Protein AF-A0A6G7SWZ3-F1 (afdb_monomer_lite)

Foldseek 3Di:
DDDDQQDKDKDWADDPPDPDIDIDIDGNVVVVVVVVVVVVVVVVCVVVDPPPVPVVQDDLCRLCVVPDDLVVLVVVLVVQCVVCVPPDDDLVSLLSVLNSLLVVCVDPDPDDCVSVVVSQVSLVVSCVVVVHDPPDDSSSVSSRVSSVVVVVVVPDPDPPDD

Structure (mmCIF, N/CA/C/O backbone):
data_AF-A0A6G7SWZ3-F1
#
_entry.id   AF-A0A6G7SWZ3-F1
#
loop_
_atom_site.group_PDB
_atom_site.id
_atom_site.type_symbol
_atom_site.label_atom_id
_atom_site.label_alt_id
_atom_site.label_comp_id
_atom_site.label_asym_id
_atom_site.label_entity_id
_atom_site.label_seq_id
_atom_site.pdbx_PDB_ins_code
_atom_site.Cartn_x
_atom_site.Cartn_y
_atom_site.Cartn_z
_atom_site.occupancy
_atom_site.B_iso_or_equiv
_atom_site.auth_seq_id
_atom_site.auth_comp_id
_atom_site.auth_asym_id
_atom_site.auth_atom_id
_atom_site.pdbx_PDB_model_num
ATOM 1 N N . MET A 1 1 ? -28.759 3.017 50.211 1.00 48.16 1 MET A N 1
ATOM 2 C CA . MET A 1 1 ? -28.284 4.272 49.593 1.00 48.16 1 MET A CA 1
ATOM 3 C C . MET A 1 1 ? -29.174 4.521 48.386 1.00 48.16 1 MET A C 1
ATOM 5 O O . MET A 1 1 ? -29.157 3.707 47.475 1.00 48.16 1 MET A O 1
ATOM 9 N N . THR A 1 2 ? -30.053 5.519 48.434 1.00 71.75 2 THR A N 1
ATOM 10 C CA . THR A 1 2 ? -30.996 5.835 47.348 1.00 71.75 2 THR A CA 1
ATOM 11 C C . THR A 1 2 ? -30.299 6.775 46.374 1.00 71.75 2 THR A C 1
A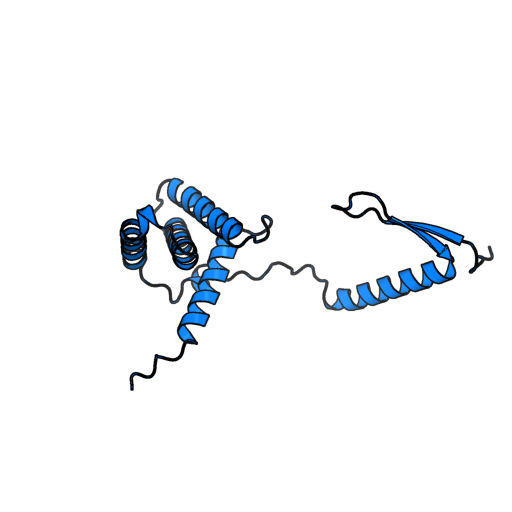TOM 13 O O . THR A 1 2 ? -30.003 7.913 46.722 1.00 71.75 2 THR A O 1
ATOM 16 N N . ILE A 1 3 ? -29.973 6.282 45.183 1.00 76.75 3 ILE A N 1
ATOM 17 C CA . ILE A 1 3 ? -29.375 7.094 44.121 1.00 76.75 3 ILE A CA 1
ATOM 18 C C . ILE A 1 3 ? -30.465 8.006 43.543 1.00 76.75 3 ILE A C 1
ATOM 20 O O . ILE A 1 3 ? -31.529 7.515 43.172 1.00 76.75 3 ILE A O 1
ATOM 24 N N . ASN A 1 4 ? -30.220 9.319 43.480 1.00 88.62 4 ASN A N 1
ATOM 25 C CA . ASN A 1 4 ? -31.156 10.267 42.875 1.00 88.62 4 ASN A CA 1
ATOM 26 C C . ASN A 1 4 ? -30.996 10.248 41.340 1.00 88.62 4 ASN A C 1
ATOM 28 O O . ASN A 1 4 ? -29.914 10.571 40.852 1.00 88.62 4 ASN A O 1
ATOM 32 N N . PRO A 1 5 ? -32.034 9.894 40.563 1.00 83.19 5 PRO A N 1
ATOM 33 C CA . PRO A 1 5 ? -31.940 9.845 39.101 1.00 83.19 5 PRO A CA 1
ATOM 34 C C . PRO A 1 5 ? -31.774 11.227 38.447 1.00 83.19 5 PRO A C 1
ATOM 36 O O . PRO A 1 5 ? -31.212 11.318 37.359 1.00 83.19 5 PRO A O 1
ATOM 39 N N . ASN A 1 6 ? -32.209 12.299 39.117 1.00 90.56 6 ASN A N 1
ATOM 40 C CA . ASN A 1 6 ? -32.165 13.672 38.600 1.00 90.56 6 ASN A CA 1
ATOM 41 C C . ASN A 1 6 ? -30.923 14.454 39.052 1.00 90.56 6 ASN A C 1
ATOM 43 O O . ASN A 1 6 ? -30.820 15.649 38.790 1.00 90.56 6 ASN A O 1
ATOM 47 N N . GLU A 1 7 ? -30.006 13.818 39.782 1.00 93.44 7 GLU A N 1
ATOM 48 C CA . GLU A 1 7 ? -28.729 14.440 40.128 1.00 93.44 7 GLU A CA 1
ATOM 49 C C . GLU A 1 7 ? -27.907 14.654 38.849 1.00 93.44 7 GLU A C 1
ATOM 51 O O . GLU A 1 7 ? -27.789 13.750 38.017 1.00 93.44 7 GLU A O 1
ATOM 56 N N . ILE A 1 8 ? -27.396 15.876 38.693 1.00 92.81 8 ILE A N 1
ATOM 57 C CA . ILE A 1 8 ? -26.597 16.301 37.544 1.00 92.81 8 ILE A CA 1
ATOM 58 C C . ILE A 1 8 ? -25.158 15.830 37.746 1.00 92.81 8 ILE A C 1
ATOM 60 O O . ILE A 1 8 ? -24.601 15.963 38.835 1.00 92.81 8 ILE A O 1
ATOM 64 N N . VAL A 1 9 ? -24.571 15.294 36.684 1.00 92.00 9 VAL A N 1
ATOM 65 C CA . VAL A 1 9 ? -23.184 14.848 36.599 1.00 92.00 9 VAL A CA 1
ATOM 66 C C . VAL A 1 9 ? -22.554 15.413 35.330 1.00 92.00 9 VAL A C 1
ATOM 68 O O . VAL A 1 9 ? -23.192 15.443 34.278 1.00 92.00 9 VAL A O 1
ATOM 71 N N . THR A 1 10 ? -21.302 15.843 35.431 1.00 94.00 10 THR A N 1
ATOM 72 C CA . THR A 1 10 ? -20.511 16.299 34.285 1.00 94.00 10 THR A CA 1
ATOM 73 C C . THR A 1 10 ? -19.780 15.106 33.683 1.00 94.00 10 THR A C 1
ATOM 75 O O . THR A 1 10 ? -19.057 14.399 34.387 1.00 94.00 10 THR A O 1
ATOM 78 N N . VAL A 1 11 ? -19.980 14.871 32.391 1.00 90.56 11 VAL A N 1
ATOM 79 C CA . VAL A 1 11 ? -19.242 13.877 31.610 1.00 90.56 11 VAL A CA 1
ATOM 80 C C . VAL A 1 11 ? -18.226 14.613 30.757 1.00 90.56 11 VAL A C 1
ATOM 82 O O . VAL A 1 11 ? -18.597 15.480 29.971 1.00 90.56 11 VAL A O 1
ATOM 85 N N . GLU A 1 12 ? -16.958 14.254 30.911 1.00 92.88 12 GLU A N 1
ATOM 86 C CA . GLU A 1 12 ? -15.851 14.788 30.123 1.00 92.88 12 GLU A CA 1
ATOM 87 C C . GLU A 1 12 ? -15.380 13.719 29.132 1.00 92.88 12 GLU A C 1
ATOM 89 O O . GLU A 1 12 ? -15.083 12.587 29.518 1.00 92.88 12 GLU A O 1
ATOM 94 N N . LEU A 1 13 ? -15.362 14.071 27.848 1.00 87.19 13 LEU A N 1
ATOM 95 C CA . LEU A 1 13 ? -14.889 13.230 26.757 1.00 87.19 13 LEU A CA 1
ATOM 96 C C . LEU A 1 13 ? -13.601 13.829 26.198 1.00 87.19 13 LEU A C 1
ATOM 98 O O . LEU A 1 13 ? -13.619 14.897 25.585 1.00 87.19 13 LEU A O 1
ATOM 102 N N . ASP A 1 14 ? -12.500 13.114 26.398 1.00 86.19 14 ASP A N 1
ATOM 103 C CA . ASP A 1 14 ? -11.178 13.479 25.898 1.00 86.19 14 ASP A CA 1
ATOM 104 C C . ASP A 1 14 ? -10.711 12.423 24.886 1.00 86.19 14 ASP A C 1
ATOM 106 O O . ASP A 1 14 ? -10.202 11.357 25.243 1.00 86.19 14 ASP A O 1
ATOM 110 N N . CYS A 1 15 ? -10.992 12.672 23.606 1.00 83.75 15 CYS A N 1
ATOM 111 C CA . CYS A 1 15 ? -10.663 11.761 22.513 1.00 83.75 15 CYS A CA 1
ATOM 112 C C . CYS A 1 15 ? -9.391 12.209 21.782 1.00 83.75 15 CYS A C 1
ATOM 114 O O . CYS A 1 15 ? -9.198 13.390 21.491 1.00 83.75 15 CYS A O 1
ATOM 116 N N . ALA A 1 16 ? -8.545 11.245 21.407 1.00 80.06 16 ALA A N 1
ATOM 117 C CA . ALA A 1 16 ? -7.317 11.517 20.665 1.00 80.06 16 ALA A CA 1
ATOM 118 C C . ALA A 1 16 ? -7.610 12.238 19.334 1.00 80.06 16 ALA A C 1
ATOM 120 O O . ALA A 1 16 ? -8.390 11.759 18.513 1.00 80.06 16 ALA A O 1
ATOM 121 N N . GLY A 1 17 ? -6.963 13.389 19.124 1.00 80.19 17 GLY A N 1
ATOM 122 C CA . GLY A 1 17 ? -7.128 14.223 17.928 1.00 80.19 17 GLY A CA 1
ATOM 123 C C . GLY A 1 17 ? -8.115 15.385 18.079 1.00 80.19 17 GLY A C 1
ATOM 124 O O . GLY A 1 17 ? -8.274 16.156 17.134 1.00 80.19 17 GLY A O 1
ATOM 125 N N . TRP A 1 18 ? -8.763 15.546 19.237 1.00 83.38 18 TRP A N 1
ATOM 126 C CA . TRP A 1 18 ? -9.588 16.722 19.524 1.00 83.38 18 TRP A CA 1
ATOM 127 C C . TRP A 1 18 ? -8.736 17.866 20.076 1.00 83.38 18 TRP A C 1
ATOM 129 O O . TRP A 1 18 ? -7.738 17.648 20.760 1.00 83.38 18 TRP A O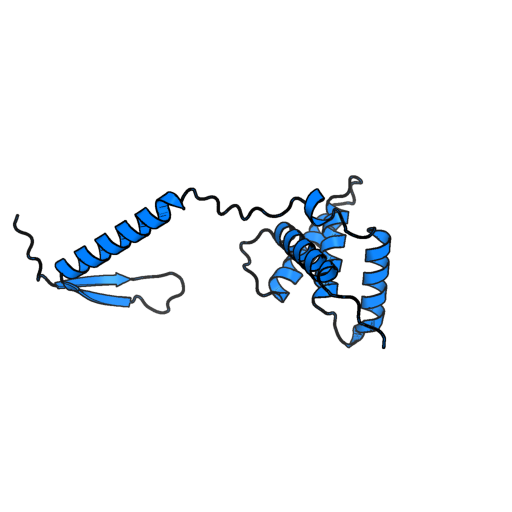 1
ATOM 139 N N . TYR A 1 19 ? -9.117 19.102 19.747 1.00 78.94 19 TYR A N 1
ATOM 140 C CA . TYR A 1 19 ? -8.384 20.295 20.179 1.00 78.94 19 TYR A CA 1
ATOM 141 C C . TYR A 1 19 ? -8.598 20.617 21.664 1.00 78.94 19 TYR A C 1
ATOM 143 O O . TYR A 1 19 ? -7.719 21.213 22.283 1.00 78.94 19 TYR A O 1
ATOM 151 N N . GLU A 1 20 ? -9.737 20.217 22.231 1.00 85.31 20 GLU A N 1
ATOM 152 C CA . GLU A 1 20 ? -10.051 20.362 23.651 1.00 85.31 20 GLU A CA 1
ATOM 153 C C . GLU A 1 20 ? -11.057 19.289 24.112 1.00 85.31 20 GLU A C 1
ATOM 155 O O . GLU A 1 20 ? -11.854 18.815 23.291 1.00 85.31 20 GLU A O 1
ATOM 160 N N . PRO A 1 21 ? -11.036 18.904 25.405 1.00 87.12 21 PRO A N 1
ATOM 161 C CA . PRO A 1 21 ? -12.013 17.983 25.974 1.00 87.12 21 PRO A CA 1
ATOM 162 C C . PRO A 1 21 ? -13.434 18.539 25.878 1.00 87.12 21 PRO A C 1
ATOM 164 O O . PRO A 1 21 ? -13.689 19.711 26.168 1.00 87.12 21 PRO A O 1
ATOM 167 N N . TYR A 1 22 ? -14.383 17.683 25.513 1.00 88.00 22 TYR A N 1
ATOM 168 C CA . TYR A 1 22 ? -15.794 18.045 25.461 1.00 88.00 22 TYR A CA 1
ATOM 169 C C . TYR A 1 22 ? -16.481 17.663 26.772 1.00 88.00 22 TYR A C 1
ATOM 171 O O . TYR A 1 22 ? -16.630 16.480 27.077 1.00 88.00 22 TYR A O 1
ATOM 179 N N . ALA A 1 23 ? -16.922 18.661 27.538 1.00 92.06 23 ALA A N 1
ATOM 180 C CA . ALA A 1 23 ? -17.660 18.456 28.780 1.00 92.06 23 ALA A CA 1
ATOM 181 C C . ALA A 1 23 ? -19.157 18.742 28.593 1.00 92.06 23 ALA A C 1
ATOM 183 O O . ALA A 1 23 ? -19.540 19.770 28.031 1.00 92.06 23 ALA A O 1
ATOM 184 N N . ILE A 1 24 ? -20.009 17.849 29.097 1.00 92.12 24 ILE A N 1
ATOM 185 C CA . ILE A 1 24 ? -21.465 18.011 29.080 1.00 92.12 24 ILE A CA 1
ATOM 186 C C . ILE A 1 24 ? -22.086 17.600 30.417 1.00 92.12 24 ILE A C 1
ATOM 188 O O . ILE A 1 24 ? -21.774 16.545 30.969 1.00 92.12 24 ILE A O 1
ATOM 192 N N . ASP A 1 25 ? -23.000 18.426 30.921 1.00 95.62 25 ASP A N 1
ATOM 193 C CA . ASP A 1 25 ? -23.785 18.128 32.118 1.00 95.62 25 ASP A CA 1
ATOM 194 C C . ASP A 1 25 ? -25.051 17.351 31.748 1.00 95.62 25 ASP A C 1
ATOM 196 O O . ASP A 1 25 ? -25.876 17.811 30.955 1.00 95.62 25 ASP A O 1
ATOM 200 N N . ILE A 1 26 ? -25.228 16.178 32.352 1.00 93.50 26 ILE A N 1
ATOM 201 C CA . ILE A 1 26 ? -26.390 15.309 32.148 1.00 93.50 26 ILE A CA 1
ATOM 202 C C . ILE A 1 26 ? -26.922 14.796 33.484 1.00 93.50 26 ILE A C 1
ATOM 204 O O . ILE A 1 26 ? -26.240 14.819 34.503 1.00 93.50 26 ILE A O 1
ATOM 208 N N . THR A 1 27 ? -28.159 14.314 33.510 1.00 95.69 27 THR A N 1
ATOM 209 C CA . THR A 1 27 ? -28.697 13.639 34.702 1.00 95.69 27 THR A CA 1
ATOM 210 C C . THR A 1 27 ? -28.124 12.228 34.844 1.00 95.69 27 THR A C 1
ATOM 212 O O . THR A 1 27 ? -27.789 11.579 33.853 1.00 95.69 27 THR A O 1
ATOM 215 N N . ARG A 1 28 ? -28.077 11.688 36.068 1.00 89.81 28 ARG A N 1
ATOM 216 C CA . ARG A 1 28 ? -27.709 10.277 36.307 1.00 89.81 28 ARG A CA 1
ATOM 217 C C . ARG A 1 28 ? -28.596 9.288 35.559 1.00 89.81 28 ARG A C 1
ATOM 219 O O . ARG A 1 28 ? -28.109 8.238 35.154 1.00 89.81 28 ARG A O 1
ATOM 226 N N . MET A 1 29 ? -29.868 9.622 35.348 1.00 90.12 29 MET A N 1
ATOM 227 C CA . MET A 1 29 ? -30.764 8.841 34.495 1.00 90.12 29 MET A CA 1
ATOM 228 C C . MET A 1 29 ? -30.282 8.821 33.040 1.00 90.12 29 MET A C 1
ATOM 230 O O . MET A 1 29 ? -30.132 7.745 32.471 1.00 90.12 29 MET A O 1
ATOM 234 N N . GLN A 1 30 ? -29.970 9.986 32.466 1.00 88.88 30 GLN A N 1
ATOM 235 C CA . GLN A 1 30 ? -29.440 10.087 31.101 1.00 88.88 30 GLN A CA 1
ATOM 236 C C . GLN A 1 30 ? -28.080 9.398 30.958 1.00 88.88 30 GLN A C 1
ATOM 238 O O . GLN A 1 30 ? -27.848 8.722 29.961 1.00 88.88 30 GLN A O 1
ATOM 243 N N . LEU A 1 31 ? -27.204 9.507 31.963 1.00 92.31 31 LEU A N 1
ATOM 244 C CA . LEU A 1 31 ? -25.951 8.753 31.994 1.00 92.31 31 LEU A CA 1
ATOM 245 C C . LEU A 1 31 ? -26.222 7.243 31.937 1.00 92.31 31 LEU A C 1
ATOM 247 O O . LEU A 1 31 ? -25.597 6.542 31.150 1.00 92.31 31 LEU A O 1
ATOM 251 N N . GLY A 1 32 ? -27.178 6.748 32.728 1.00 87.88 32 GLY A N 1
ATOM 252 C CA . GLY A 1 32 ? -27.578 5.341 32.715 1.00 87.88 32 GLY A CA 1
ATOM 253 C C . GLY A 1 32 ? -28.107 4.877 31.356 1.00 87.88 32 GLY A C 1
ATOM 254 O O . GLY A 1 32 ? -27.711 3.816 30.886 1.00 87.88 32 GLY A O 1
ATOM 255 N N . GLU A 1 33 ? -28.946 5.677 30.695 1.00 90.69 33 GLU A N 1
ATOM 256 C CA . GLU A 1 33 ? -29.448 5.371 29.347 1.00 90.69 33 GLU A CA 1
ATOM 257 C C . GLU A 1 33 ? -28.336 5.342 28.293 1.00 90.69 33 GLU A C 1
ATOM 259 O O . GLU A 1 33 ? -28.358 4.496 27.401 1.00 90.69 33 GLU A O 1
ATOM 264 N N . ILE A 1 34 ? -27.366 6.256 28.383 1.00 89.56 34 ILE A N 1
ATOM 265 C CA . ILE A 1 34 ? -26.210 6.281 27.481 1.00 89.56 34 ILE A CA 1
ATOM 266 C C . ILE A 1 34 ? -25.347 5.037 27.699 1.00 89.56 34 ILE A C 1
ATOM 268 O O . ILE A 1 34 ? -24.994 4.379 26.727 1.00 89.56 34 ILE A O 1
ATOM 272 N N . LEU A 1 35 ? -25.050 4.682 28.952 1.00 88.81 35 LEU A N 1
ATOM 273 C CA . LEU A 1 35 ? -24.265 3.488 29.274 1.00 88.81 35 LEU A CA 1
ATOM 274 C C . LEU A 1 35 ? -24.963 2.202 28.820 1.00 88.81 35 LEU A C 1
ATOM 276 O O . LEU A 1 35 ? -24.302 1.339 28.260 1.00 88.81 35 LEU A O 1
ATOM 280 N N . LEU A 1 36 ? -26.284 2.097 28.990 1.00 84.06 36 LEU A N 1
ATOM 281 C CA . LEU A 1 36 ? -27.072 0.969 28.481 1.00 84.06 36 LEU A CA 1
ATOM 282 C C . LEU A 1 36 ? -27.017 0.876 26.954 1.00 84.06 36 LEU A C 1
ATOM 284 O O . LEU A 1 36 ? -26.796 -0.198 26.417 1.00 84.06 36 LEU A O 1
ATOM 288 N N . LYS A 1 37 ? -27.153 2.002 26.244 1.00 83.19 37 LYS A N 1
ATOM 289 C CA . LYS A 1 37 ? -27.015 2.016 24.780 1.00 83.19 37 LYS A CA 1
ATOM 290 C C . LYS A 1 37 ? -25.615 1.622 24.328 1.00 83.19 37 LYS A C 1
ATOM 292 O O . LYS A 1 37 ? -25.484 0.938 23.323 1.00 83.19 37 LYS A O 1
ATOM 297 N N . LEU A 1 38 ? -24.581 2.064 25.043 1.00 82.81 38 LEU A N 1
ATOM 298 C CA . LEU A 1 38 ? -23.202 1.665 24.766 1.00 82.81 38 LEU A CA 1
ATOM 299 C C . LEU A 1 38 ? -22.983 0.173 25.035 1.00 82.81 38 LEU A C 1
ATOM 301 O O . LEU A 1 38 ? -22.275 -0.457 24.261 1.00 82.81 38 LEU A O 1
ATOM 305 N N . ASP A 1 39 ? -23.612 -0.390 26.067 1.00 77.00 39 ASP A N 1
ATOM 306 C CA . ASP A 1 39 ? -23.588 -1.827 26.369 1.00 77.00 39 ASP A CA 1
ATOM 307 C C . ASP A 1 39 ? -24.326 -2.643 25.296 1.00 77.00 39 ASP A C 1
ATOM 309 O O . ASP A 1 39 ? -23.786 -3.617 24.790 1.00 77.00 39 ASP A O 1
ATOM 313 N N . ASP A 1 40 ? -25.497 -2.191 24.836 1.00 76.44 40 ASP A N 1
ATOM 314 C CA . ASP A 1 40 ? -26.228 -2.811 23.721 1.00 76.44 40 ASP A CA 1
ATOM 315 C C . ASP A 1 40 ? -25.437 -2.718 22.404 1.00 76.44 40 ASP A C 1
ATOM 317 O O . ASP A 1 40 ? -25.389 -3.670 21.620 1.00 76.44 40 ASP A O 1
ATOM 321 N N . MET A 1 41 ? -24.784 -1.579 22.147 1.00 72.56 41 MET A N 1
ATOM 322 C CA . MET A 1 41 ? -23.866 -1.417 21.017 1.00 72.56 41 MET A CA 1
ATOM 323 C C . MET A 1 41 ? -22.653 -2.338 21.157 1.00 72.56 41 MET A C 1
ATOM 325 O O . MET A 1 41 ? -22.253 -2.943 20.167 1.00 72.56 41 MET A O 1
ATOM 329 N N . ALA A 1 42 ? -22.095 -2.492 22.359 1.00 66.38 42 ALA A N 1
ATOM 330 C CA . ALA A 1 42 ? -21.004 -3.420 22.634 1.00 66.38 42 ALA A CA 1
ATOM 331 C C . ALA A 1 42 ? -21.447 -4.879 22.462 1.00 66.38 42 ALA A C 1
ATOM 333 O O . ALA A 1 42 ? -20.726 -5.634 21.831 1.00 66.38 42 ALA A O 1
ATOM 334 N N . ALA A 1 43 ? -22.650 -5.259 22.893 1.00 59.53 43 ALA A N 1
ATOM 335 C CA . ALA A 1 43 ? -23.218 -6.594 22.704 1.00 59.53 43 ALA A CA 1
ATOM 336 C C . ALA A 1 43 ? -23.510 -6.896 21.224 1.00 59.53 43 ALA A C 1
ATOM 338 O O . ALA A 1 43 ? -23.261 -8.002 20.750 1.00 59.53 43 ALA A O 1
ATOM 339 N N . SER A 1 44 ? -23.960 -5.889 20.467 1.00 53.91 44 SER A N 1
ATOM 340 C CA . SER A 1 44 ? -24.073 -5.958 19.000 1.00 53.91 44 SER A CA 1
ATOM 341 C C . SER A 1 44 ? -22.700 -6.050 18.325 1.00 53.91 44 SER A C 1
ATOM 343 O O . SER A 1 44 ? -22.581 -6.568 17.219 1.00 53.91 44 SER A O 1
ATOM 345 N N . THR A 1 45 ? -21.665 -5.542 18.994 1.00 51.34 45 THR A N 1
ATOM 346 C CA . THR A 1 45 ? -20.275 -5.642 18.559 1.00 51.34 45 THR A CA 1
ATOM 347 C C . THR A 1 45 ? -19.655 -6.963 19.016 1.00 51.34 45 THR A C 1
ATOM 349 O O . THR A 1 45 ? -18.763 -7.419 18.335 1.00 51.34 45 THR A O 1
ATOM 352 N N . ASP A 1 46 ? -20.137 -7.637 20.068 1.00 47.66 46 ASP A N 1
ATOM 353 C CA . ASP A 1 46 ? -19.539 -8.860 20.642 1.00 47.66 46 ASP A CA 1
ATOM 354 C C . ASP A 1 46 ? -19.842 -10.130 19.826 1.00 47.66 46 ASP A C 1
ATOM 356 O O . ASP A 1 46 ? -19.019 -11.042 19.769 1.00 47.66 46 ASP A O 1
ATOM 360 N N . GLU A 1 47 ? -20.944 -10.163 19.065 1.00 47.03 47 GLU A N 1
ATOM 361 C CA . GLU A 1 47 ? -21.107 -11.153 17.981 1.00 47.03 47 GLU A CA 1
ATOM 362 C C . GLU A 1 47 ? -20.191 -10.856 16.769 1.00 47.03 47 GLU A C 1
ATOM 364 O O . GLU A 1 47 ? -20.026 -11.700 15.887 1.00 47.03 47 GLU A O 1
ATOM 369 N N . GLN A 1 48 ? -19.539 -9.686 16.750 1.00 49.03 48 GLN A N 1
ATOM 370 C CA . GLN A 1 48 ? -18.558 -9.246 15.749 1.00 49.03 48 GLN A CA 1
ATOM 371 C C . GLN A 1 48 ? -17.167 -8.912 16.343 1.00 49.03 48 GLN A C 1
ATOM 373 O O . GLN A 1 48 ? -16.306 -8.430 15.610 1.00 49.03 48 GLN A O 1
ATOM 378 N N . ALA A 1 49 ? -16.906 -9.202 17.627 1.00 45.88 49 ALA A N 1
ATOM 379 C CA . ALA A 1 49 ? -15.670 -8.855 18.336 1.00 45.88 49 ALA A CA 1
ATOM 380 C C . ALA A 1 49 ? -15.011 -10.101 18.924 1.00 45.88 49 ALA A C 1
ATOM 382 O O . ALA A 1 49 ? -14.695 -10.218 20.102 1.00 45.88 49 ALA A O 1
ATOM 383 N N . THR A 1 50 ? -14.654 -11.003 18.022 1.00 41.09 50 THR A N 1
ATOM 384 C CA . THR A 1 50 ? -13.250 -11.414 18.041 1.00 41.09 50 THR A CA 1
ATOM 385 C C . THR A 1 50 ? -12.471 -10.293 17.350 1.00 41.09 50 THR A C 1
ATOM 387 O O . THR A 1 50 ? -12.922 -9.827 16.305 1.00 41.09 50 THR A O 1
ATOM 390 N N . PRO A 1 51 ? -11.335 -9.805 17.880 1.00 41.38 51 PRO A N 1
ATOM 391 C CA . PRO A 1 51 ? -10.466 -8.924 17.116 1.00 41.38 51 PRO A CA 1
ATOM 392 C C . PRO A 1 51 ? -9.828 -9.750 15.992 1.00 41.38 51 PRO A C 1
ATOM 394 O O . PRO A 1 51 ? -8.694 -10.202 16.100 1.00 41.38 51 PRO A O 1
ATOM 397 N N . ASP A 1 52 ? -10.585 -9.962 14.919 1.00 41.50 52 ASP A N 1
ATOM 398 C CA . ASP A 1 52 ? -10.124 -10.465 13.629 1.00 41.50 52 ASP A CA 1
ATOM 399 C C . ASP A 1 52 ? -10.236 -9.334 12.595 1.00 41.50 52 ASP A C 1
ATOM 401 O O . ASP A 1 52 ? -10.775 -9.475 11.504 1.00 41.50 52 ASP A O 1
ATOM 405 N N . HIS A 1 53 ? -9.709 -8.159 12.950 1.00 43.72 53 HIS A N 1
ATOM 406 C CA . HIS A 1 53 ? -9.226 -7.195 11.959 1.00 43.72 53 HIS A CA 1
ATOM 407 C C . HIS A 1 53 ? -7.784 -7.525 11.554 1.00 43.72 53 HIS A C 1
ATOM 409 O O . HIS A 1 53 ? -7.016 -6.635 11.187 1.00 43.72 53 HIS A O 1
ATOM 415 N N . ALA A 1 54 ? -7.404 -8.807 11.535 1.00 48.72 54 ALA A N 1
ATOM 416 C CA . ALA A 1 54 ? -6.459 -9.225 10.520 1.00 48.72 54 ALA A CA 1
ATOM 417 C C . ALA A 1 54 ? -7.203 -9.057 9.193 1.00 48.72 54 ALA A C 1
ATOM 419 O O . ALA A 1 54 ? -7.842 -9.987 8.706 1.00 48.72 54 ALA A O 1
ATOM 420 N N . GLN A 1 55 ? -7.198 -7.837 8.638 1.00 56.59 55 GLN A N 1
ATOM 421 C CA . GLN A 1 55 ? -7.592 -7.621 7.255 1.00 56.59 55 GLN A CA 1
ATOM 422 C C . GLN A 1 55 ? -6.913 -8.732 6.466 1.00 56.59 55 GLN A C 1
ATOM 424 O O . GLN A 1 55 ? -5.689 -8.853 6.494 1.00 56.59 55 GLN A O 1
ATOM 429 N N . LYS A 1 56 ? -7.713 -9.648 5.911 1.00 72.75 56 LYS A N 1
ATOM 430 C CA . LYS A 1 56 ? -7.183 -10.866 5.310 1.00 72.75 56 LYS A CA 1
ATOM 431 C C . LYS A 1 56 ? -6.609 -10.483 3.959 1.00 72.75 56 LYS A C 1
ATOM 433 O O . LYS A 1 56 ? -7.256 -10.621 2.925 1.00 72.75 56 LYS A O 1
ATOM 438 N N . TRP A 1 57 ? -5.417 -9.906 4.005 1.00 85.31 57 TRP A N 1
ATOM 439 C CA . TRP A 1 57 ? -4.656 -9.521 2.839 1.00 85.31 57 TRP A CA 1
ATOM 440 C C . TRP A 1 57 ? -4.402 -10.775 1.999 1.00 85.31 57 TRP A C 1
ATOM 442 O O . TRP A 1 57 ? -4.127 -11.843 2.564 1.00 85.31 57 TRP A O 1
ATOM 452 N N . PRO A 1 58 ? -4.524 -10.692 0.666 1.00 91.44 58 PRO A N 1
ATOM 453 C CA . PRO A 1 58 ? -4.204 -11.828 -0.178 1.00 91.44 58 PRO A CA 1
ATOM 454 C C . PRO A 1 58 ? -2.738 -12.218 0.035 1.00 91.44 58 PRO A C 1
ATOM 456 O O . PRO A 1 58 ? -1.860 -11.360 0.172 1.00 91.44 58 PRO A O 1
ATOM 459 N N . SER A 1 59 ? -2.464 -13.524 0.062 1.00 90.94 59 SER A N 1
ATOM 460 C CA . SER A 1 59 ? -1.080 -13.991 0.010 1.00 90.94 59 SER A CA 1
ATOM 461 C C . SER A 1 59 ? -0.450 -13.563 -1.322 1.00 90.94 59 SER A C 1
ATOM 463 O O . SER A 1 59 ? -1.179 -13.355 -2.299 1.00 90.94 59 SER A O 1
ATOM 465 N N . PRO A 1 60 ? 0.886 -13.456 -1.408 1.00 91.69 60 PRO A N 1
ATOM 466 C CA . PRO A 1 60 ? 1.540 -13.115 -2.668 1.00 91.69 60 PRO A CA 1
ATOM 467 C C . PRO A 1 60 ? 1.156 -14.056 -3.814 1.00 91.69 60 PRO A C 1
ATOM 469 O O . PRO A 1 60 ? 0.900 -13.597 -4.924 1.00 91.69 60 PRO A O 1
ATOM 472 N N . AS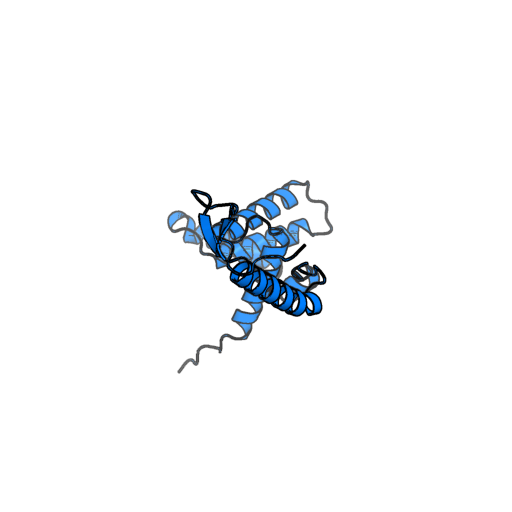P A 1 61 ? 1.043 -15.356 -3.523 1.00 90.06 61 ASP A N 1
ATOM 473 C CA . ASP A 1 61 ? 0.649 -16.370 -4.506 1.00 90.06 61 ASP A CA 1
ATOM 474 C C . ASP A 1 61 ? -0.744 -16.108 -5.085 1.00 90.06 61 ASP A C 1
ATOM 476 O O . ASP A 1 61 ? -0.971 -16.326 -6.270 1.00 90.06 61 ASP A O 1
ATOM 480 N N . VAL A 1 62 ? -1.675 -15.621 -4.258 1.00 92.31 62 VAL A N 1
ATOM 481 C CA . VAL A 1 62 ? -3.033 -15.271 -4.692 1.00 92.31 62 VAL A CA 1
ATOM 482 C C . VAL A 1 62 ? -3.027 -13.946 -5.450 1.00 92.31 62 VAL A C 1
ATOM 484 O O . VAL A 1 62 ? -3.585 -13.870 -6.540 1.00 92.31 62 VAL A O 1
ATOM 487 N N . ALA A 1 63 ? -2.376 -12.916 -4.905 1.00 93.69 63 ALA A N 1
ATOM 488 C CA . ALA A 1 63 ? -2.371 -11.570 -5.478 1.00 93.69 63 ALA A CA 1
ATOM 489 C C . ALA A 1 63 ? -1.729 -11.512 -6.872 1.00 93.69 63 ALA A C 1
ATOM 491 O O . ALA A 1 63 ? -2.163 -10.742 -7.726 1.00 93.69 63 ALA A O 1
ATOM 492 N N . TYR A 1 64 ? -0.706 -12.335 -7.110 1.00 93.62 64 TYR A N 1
ATOM 493 C CA . TYR A 1 64 ? 0.070 -12.315 -8.349 1.00 93.62 64 TYR A CA 1
ATOM 494 C C . TYR A 1 64 ? -0.182 -13.515 -9.262 1.00 93.62 64 TYR A C 1
ATOM 496 O O . TYR A 1 64 ? 0.543 -13.685 -10.242 1.00 93.62 64 TYR A O 1
ATOM 504 N N . ALA A 1 65 ? -1.208 -14.327 -8.987 1.00 92.69 65 ALA A N 1
ATOM 505 C CA . ALA A 1 65 ? -1.511 -15.534 -9.758 1.00 92.69 65 ALA A CA 1
ATOM 506 C C . ALA A 1 65 ? -1.701 -15.257 -11.261 1.00 92.69 65 ALA A C 1
ATOM 508 O O . ALA A 1 65 ? -1.229 -16.022 -12.100 1.00 92.69 65 ALA A O 1
ATOM 509 N N . ALA A 1 66 ? -2.375 -14.154 -11.593 1.00 91.44 66 ALA A N 1
ATOM 510 C CA . ALA A 1 66 ? -2.632 -13.723 -12.968 1.00 91.44 66 ALA A CA 1
ATOM 511 C C . ALA A 1 66 ? -1.665 -12.625 -13.450 1.00 91.44 66 ALA A C 1
ATOM 513 O O . ALA A 1 66 ? -1.846 -12.074 -14.536 1.00 91.44 66 ALA A O 1
ATOM 514 N N . ALA A 1 67 ? -0.641 -12.292 -12.658 1.00 91.81 67 ALA A N 1
ATOM 515 C CA . ALA A 1 67 ? 0.285 -11.225 -13.000 1.00 91.81 67 ALA A CA 1
ATOM 516 C C . ALA A 1 67 ? 1.157 -11.621 -14.209 1.00 91.81 67 ALA A C 1
ATOM 518 O O . ALA A 1 67 ? 1.664 -12.750 -14.260 1.00 91.81 67 ALA A O 1
ATOM 519 N N . PRO A 1 68 ? 1.427 -10.695 -15.147 1.00 92.12 68 PRO A N 1
ATOM 520 C CA . PRO A 1 68 ? 2.397 -10.922 -16.211 1.00 92.12 68 PRO A CA 1
ATOM 521 C C . PRO A 1 68 ? 3.801 -11.241 -15.667 1.00 92.12 68 PRO A C 1
ATOM 523 O O . PRO A 1 68 ? 4.089 -11.129 -14.469 1.00 92.12 68 PRO A O 1
ATOM 526 N N . SER A 1 69 ? 4.707 -11.672 -16.546 1.00 90.25 69 SER A N 1
ATOM 527 C CA . SER A 1 69 ? 6.077 -12.002 -16.132 1.00 90.25 69 SER A CA 1
ATOM 528 C C . SER A 1 69 ? 6.814 -10.771 -15.587 1.00 90.25 69 SER A C 1
ATOM 530 O O . SER A 1 69 ? 6.595 -9.659 -16.068 1.00 90.25 69 SER A O 1
ATOM 532 N N . ILE A 1 70 ? 7.713 -10.973 -14.612 1.00 90.25 70 ILE A N 1
ATOM 533 C CA . ILE A 1 70 ? 8.512 -9.886 -14.017 1.00 90.25 70 ILE A CA 1
ATOM 534 C C . ILE A 1 70 ? 9.253 -9.100 -15.104 1.00 90.25 70 ILE A C 1
ATOM 536 O O . ILE A 1 70 ? 9.191 -7.879 -15.103 1.00 90.25 70 ILE A O 1
ATOM 540 N N . SER A 1 71 ? 9.888 -9.774 -16.070 1.00 88.81 71 SER A N 1
ATOM 541 C CA . SER A 1 71 ? 10.620 -9.096 -17.147 1.00 88.81 71 SER A CA 1
ATOM 542 C C . SER A 1 71 ? 9.710 -8.241 -18.029 1.00 88.81 71 SER A C 1
ATOM 544 O O . SER A 1 71 ? 10.050 -7.100 -18.319 1.00 88.81 71 SER A O 1
ATOM 546 N N . SER A 1 72 ? 8.535 -8.750 -18.416 1.00 89.50 72 SER A N 1
ATOM 547 C CA . SER A 1 72 ? 7.575 -7.978 -19.217 1.00 89.50 72 SER A CA 1
ATOM 548 C C . SER A 1 72 ? 7.077 -6.728 -18.489 1.00 89.50 72 SER A C 1
ATOM 550 O O . SER A 1 72 ? 6.941 -5.675 -19.110 1.00 89.50 72 SER A O 1
ATOM 552 N N . GLU A 1 73 ? 6.813 -6.839 -17.187 1.00 92.19 73 GLU A N 1
ATOM 553 C CA . GLU A 1 73 ? 6.370 -5.712 -16.365 1.00 92.19 73 GLU A CA 1
ATOM 554 C C . GLU A 1 73 ? 7.495 -4.705 -16.111 1.00 92.19 73 GLU A C 1
ATOM 556 O O . GLU A 1 73 ? 7.269 -3.503 -16.215 1.00 92.19 73 GLU A O 1
ATOM 561 N N . SER A 1 74 ? 8.721 -5.167 -15.846 1.00 89.06 74 SER A N 1
ATOM 562 C CA . SER A 1 74 ? 9.894 -4.297 -15.719 1.00 89.06 74 SER A CA 1
ATOM 563 C C . SER A 1 74 ? 10.157 -3.517 -17.009 1.00 89.06 74 SER A C 1
ATOM 565 O O . SER A 1 74 ? 10.318 -2.299 -16.961 1.00 89.06 74 SER A O 1
ATOM 567 N N . ASP A 1 75 ? 10.126 -4.185 -18.167 1.00 92.62 75 ASP A N 1
ATOM 568 C CA . ASP A 1 75 ? 10.310 -3.540 -19.471 1.00 92.62 75 ASP A CA 1
ATOM 569 C C . ASP A 1 75 ? 9.213 -2.505 -19.753 1.00 92.62 75 ASP A C 1
ATOM 571 O O . ASP A 1 75 ? 9.481 -1.442 -20.319 1.00 92.62 75 ASP A O 1
ATOM 575 N N . TRP A 1 76 ? 7.966 -2.808 -19.377 1.00 94.25 76 TRP A N 1
ATOM 576 C CA . TRP A 1 76 ? 6.859 -1.859 -19.460 1.00 94.25 76 TRP A CA 1
ATOM 577 C C . TRP A 1 76 ? 7.090 -0.653 -18.548 1.00 94.25 76 TRP A C 1
ATOM 579 O O . TRP A 1 76 ? 7.084 0.473 -19.041 1.00 94.25 76 TRP A O 1
ATOM 589 N N . ALA A 1 77 ? 7.391 -0.879 -17.268 1.00 92.31 77 ALA A N 1
ATOM 590 C CA . ALA A 1 77 ? 7.587 0.184 -16.290 1.00 92.31 77 ALA A CA 1
ATOM 591 C C . ALA A 1 77 ? 8.733 1.124 -16.690 1.00 92.31 77 ALA A C 1
ATOM 593 O O . ALA A 1 77 ? 8.570 2.342 -16.628 1.00 92.31 77 ALA A O 1
ATOM 594 N N . THR A 1 78 ? 9.865 0.581 -17.157 1.00 92.31 78 THR A N 1
ATOM 595 C CA . THR A 1 78 ? 10.999 1.376 -17.654 1.00 92.31 78 THR A CA 1
ATOM 596 C C . THR A 1 78 ? 10.632 2.180 -18.897 1.00 92.31 78 THR A C 1
ATOM 598 O O . THR A 1 78 ? 10.994 3.351 -18.997 1.00 92.31 78 THR A O 1
ATOM 601 N N . ARG A 1 79 ? 9.912 1.584 -19.855 1.00 93.56 79 ARG A N 1
ATOM 602 C CA . ARG A 1 79 ? 9.488 2.298 -21.065 1.00 93.56 79 ARG A CA 1
ATOM 603 C C . ARG A 1 79 ? 8.557 3.458 -20.724 1.00 93.56 79 ARG A C 1
ATOM 605 O O . ARG A 1 79 ? 8.827 4.572 -21.152 1.00 93.56 79 ARG A O 1
ATOM 612 N N . THR A 1 80 ? 7.532 3.213 -19.910 1.00 91.19 80 THR A N 1
ATOM 613 C CA . THR A 1 80 ? 6.578 4.243 -19.484 1.00 91.19 80 THR A CA 1
ATOM 614 C C . THR A 1 80 ? 7.272 5.354 -18.694 1.00 91.19 80 THR A C 1
ATOM 616 O O . THR A 1 80 ? 7.046 6.524 -18.974 1.00 91.19 80 THR A O 1
ATOM 619 N N . ALA A 1 81 ? 8.191 5.020 -17.784 1.00 90.81 81 ALA A N 1
ATOM 620 C CA . ALA A 1 81 ? 8.969 6.024 -17.055 1.00 90.81 81 ALA A CA 1
ATOM 621 C C . ALA A 1 81 ? 9.794 6.931 -17.984 1.00 90.81 81 ALA A C 1
ATOM 623 O O . ALA A 1 81 ? 9.880 8.133 -17.755 1.00 90.81 81 ALA A O 1
ATOM 624 N N . ASN A 1 82 ? 10.374 6.370 -19.050 1.00 90.25 82 ASN A N 1
ATOM 625 C CA . ASN A 1 82 ? 11.127 7.148 -20.035 1.00 90.25 82 ASN A CA 1
ATOM 626 C C . ASN A 1 82 ? 10.224 8.000 -20.935 1.00 90.25 82 ASN A C 1
ATOM 628 O O . ASN A 1 82 ? 10.610 9.102 -21.310 1.00 90.25 82 ASN A O 1
ATOM 632 N N . GLU A 1 83 ? 9.050 7.488 -21.307 1.00 91.19 83 GLU A N 1
ATOM 633 C CA . GLU A 1 83 ? 8.091 8.203 -22.155 1.00 91.19 83 GLU A CA 1
ATOM 634 C C . GLU A 1 83 ? 7.472 9.412 -21.438 1.00 91.19 83 GLU A C 1
ATOM 636 O O . GLU A 1 83 ? 7.282 10.448 -22.066 1.00 91.19 83 GLU A O 1
ATOM 641 N N . TRP A 1 84 ? 7.215 9.302 -20.132 1.00 87.69 84 TRP A N 1
ATOM 642 C CA . TRP A 1 84 ? 6.498 10.310 -19.337 1.00 87.69 84 TRP A CA 1
ATOM 643 C C . TRP A 1 84 ? 7.392 11.046 -18.327 1.00 87.69 84 TRP A C 1
ATOM 645 O O . TRP A 1 84 ? 6.902 11.604 -17.345 1.00 87.69 84 TRP A O 1
ATOM 655 N N . ALA A 1 85 ? 8.709 11.061 -18.558 1.00 77.38 85 ALA A N 1
ATOM 656 C CA . ALA A 1 85 ? 9.697 11.580 -17.607 1.00 77.38 85 ALA A CA 1
ATOM 657 C C . ALA A 1 85 ? 9.420 13.025 -17.138 1.00 77.38 85 ALA A C 1
ATOM 659 O O . ALA A 1 85 ? 9.679 13.350 -15.980 1.00 77.38 85 ALA A O 1
ATOM 660 N N . ASP A 1 86 ? 8.869 13.870 -18.016 1.00 81.62 86 ASP A N 1
ATOM 661 C CA . ASP A 1 86 ? 8.598 15.287 -17.739 1.00 81.62 86 ASP A CA 1
ATOM 662 C C . ASP A 1 86 ? 7.171 15.559 -17.216 1.00 81.62 86 ASP A C 1
ATOM 664 O O . ASP A 1 86 ? 6.904 16.633 -16.677 1.00 81.62 86 ASP A O 1
ATOM 668 N N . GLU A 1 87 ? 6.248 14.605 -17.370 1.00 83.69 87 GLU A N 1
ATOM 669 C CA . GLU A 1 87 ? 4.811 14.785 -17.093 1.00 83.69 87 GLU A CA 1
ATOM 670 C C . GLU A 1 87 ? 4.365 14.125 -15.780 1.00 83.69 87 GLU A C 1
ATOM 672 O O . GLU A 1 87 ? 3.316 14.465 -15.230 1.00 83.69 87 GLU A O 1
ATOM 677 N N . GLY A 1 88 ? 5.198 13.238 -15.234 1.00 84.00 88 GLY A N 1
ATOM 678 C CA . GLY A 1 88 ? 4.873 12.449 -14.054 1.00 84.00 88 GLY A CA 1
ATOM 679 C C . GLY A 1 88 ? 4.134 11.161 -14.407 1.00 84.00 88 GLY A C 1
ATOM 680 O O . GLY A 1 88 ? 3.646 10.968 -15.519 1.00 84.00 88 GLY A O 1
ATOM 681 N N . LEU A 1 89 ? 4.098 10.245 -13.443 1.00 91.25 89 LEU A N 1
ATOM 682 C CA . LEU A 1 89 ? 3.567 8.896 -13.619 1.00 91.25 89 LEU A CA 1
ATOM 683 C C . LEU A 1 89 ? 2.227 8.773 -12.904 1.00 91.25 89 LEU A C 1
ATOM 685 O O . LEU A 1 89 ? 1.988 9.423 -11.884 1.00 91.25 89 LEU A O 1
ATOM 689 N N . ASP A 1 90 ? 1.335 7.962 -13.458 1.00 92.19 90 ASP A N 1
ATOM 690 C CA . ASP A 1 90 ? 0.011 7.759 -12.890 1.00 92.19 90 ASP A CA 1
ATOM 691 C C . ASP A 1 90 ? 0.014 6.690 -11.789 1.00 92.19 90 ASP A C 1
ATOM 693 O O . ASP A 1 90 ? 0.991 5.973 -11.550 1.00 92.19 90 ASP A O 1
ATOM 697 N N . ARG A 1 91 ? -1.117 6.583 -11.087 1.00 95.12 91 ARG A N 1
ATOM 698 C CA . ARG A 1 91 ? -1.287 5.603 -10.011 1.00 95.12 91 ARG A CA 1
ATOM 699 C C . ARG A 1 91 ? -1.100 4.165 -10.503 1.00 95.12 91 ARG A C 1
ATOM 701 O O . ARG A 1 91 ? -0.557 3.353 -9.758 1.00 95.12 91 ARG A O 1
ATOM 708 N N . GLU A 1 92 ? -1.540 3.837 -11.722 1.00 95.31 92 GLU A N 1
ATOM 709 C CA . GLU A 1 92 ? -1.359 2.490 -12.281 1.00 95.31 92 GLU A CA 1
ATOM 710 C C . GLU A 1 92 ? 0.127 2.146 -12.386 1.00 95.31 92 GLU A C 1
ATOM 712 O O . GLU A 1 92 ? 0.530 1.059 -11.966 1.00 95.31 92 GLU A O 1
ATOM 717 N N . TRP A 1 93 ? 0.946 3.074 -12.884 1.00 95.50 93 TRP A N 1
ATOM 718 C CA . TRP A 1 93 ? 2.386 2.881 -12.936 1.00 95.50 93 TRP A CA 1
ATOM 719 C C . TRP A 1 93 ? 2.972 2.624 -11.548 1.00 95.50 93 TRP A C 1
ATOM 721 O O . TRP A 1 93 ? 3.677 1.629 -11.378 1.00 95.50 93 TRP A O 1
ATOM 731 N N . TYR A 1 94 ? 2.632 3.438 -10.541 1.00 96.69 94 TYR A N 1
ATOM 732 C CA . TYR A 1 94 ? 3.130 3.240 -9.172 1.00 96.69 94 TYR A CA 1
ATOM 733 C C . TYR A 1 94 ? 2.698 1.891 -8.585 1.00 96.69 94 TYR A C 1
ATOM 735 O O . TYR A 1 94 ? 3.518 1.184 -7.999 1.00 96.69 94 TYR A O 1
ATOM 743 N N . LEU A 1 95 ? 1.438 1.498 -8.789 1.00 97.50 95 LEU A N 1
ATOM 744 C CA . LEU A 1 95 ? 0.904 0.219 -8.323 1.00 97.50 95 LEU A CA 1
ATOM 745 C C . LEU A 1 95 ? 1.626 -0.968 -8.971 1.00 97.50 95 LEU A C 1
ATOM 747 O O . LEU A 1 95 ? 2.082 -1.878 -8.277 1.00 97.50 95 LEU A O 1
ATOM 751 N N . ARG A 1 96 ? 1.742 -0.966 -10.303 1.00 96.62 96 ARG A N 1
ATOM 752 C CA . ARG A 1 96 ? 2.382 -2.055 -11.053 1.00 96.62 96 ARG A CA 1
ATOM 753 C C . ARG A 1 96 ? 3.880 -2.119 -10.773 1.00 96.62 96 ARG A C 1
ATOM 755 O O . ARG A 1 96 ? 4.414 -3.211 -10.603 1.00 96.62 96 ARG A O 1
ATOM 762 N N . HIS A 1 97 ? 4.547 -0.973 -10.648 1.00 96.00 97 HIS A N 1
ATOM 763 C CA . HIS A 1 97 ? 5.959 -0.904 -10.284 1.00 96.00 97 HIS A CA 1
ATOM 764 C C . HIS A 1 97 ? 6.215 -1.470 -8.877 1.00 96.00 97 HIS A C 1
ATOM 766 O O . HIS A 1 97 ? 7.079 -2.334 -8.714 1.00 96.00 97 HIS A O 1
ATOM 772 N N . ALA A 1 98 ? 5.414 -1.075 -7.881 1.00 96.88 98 ALA A N 1
ATOM 773 C CA . ALA A 1 98 ? 5.508 -1.614 -6.525 1.00 96.88 98 ALA A CA 1
ATOM 774 C C . ALA A 1 98 ? 5.247 -3.132 -6.481 1.00 96.88 98 ALA A C 1
ATOM 776 O O . ALA A 1 98 ? 5.971 -3.863 -5.806 1.00 96.88 98 ALA A O 1
ATOM 777 N N . ALA A 1 99 ? 4.269 -3.632 -7.244 1.00 96.19 99 ALA A N 1
ATOM 778 C CA . ALA A 1 99 ? 3.978 -5.063 -7.342 1.00 96.19 99 ALA A CA 1
ATOM 779 C C . ALA A 1 99 ? 5.143 -5.871 -7.946 1.00 96.19 99 ALA A C 1
ATOM 781 O O . ALA A 1 99 ? 5.435 -6.981 -7.498 1.00 96.19 99 ALA A O 1
ATOM 782 N N . VAL A 1 100 ? 5.843 -5.326 -8.946 1.00 94.75 100 VAL A N 1
ATOM 783 C CA . VAL A 1 100 ? 7.046 -5.958 -9.516 1.00 94.75 100 VAL A CA 1
ATOM 784 C C . VAL A 1 100 ? 8.157 -6.049 -8.480 1.00 94.75 100 VAL A C 1
ATOM 786 O O . VAL A 1 100 ? 8.726 -7.126 -8.305 1.00 94.75 100 VAL A O 1
ATOM 789 N N . LEU A 1 101 ? 8.447 -4.953 -7.778 1.00 94.12 101 LEU A N 1
ATOM 790 C CA . LEU A 1 101 ? 9.484 -4.921 -6.748 1.00 94.12 101 LEU A CA 1
ATOM 791 C C . LEU A 1 101 ? 9.162 -5.876 -5.593 1.00 94.12 101 LEU A C 1
ATOM 793 O O . LEU A 1 101 ? 10.034 -6.628 -5.163 1.00 94.12 101 LEU A O 1
ATOM 797 N N . ASP A 1 102 ? 7.898 -5.942 -5.166 1.00 94.75 102 ASP A N 1
ATOM 798 C CA . ASP A 1 102 ? 7.441 -6.914 -4.170 1.00 94.75 102 ASP A CA 1
ATOM 799 C C . ASP A 1 102 ? 7.703 -8.359 -4.624 1.00 94.75 102 ASP A C 1
ATOM 801 O O . ASP A 1 102 ? 8.227 -9.161 -3.852 1.00 94.75 102 ASP A O 1
ATOM 805 N N . ARG A 1 103 ? 7.415 -8.693 -5.889 1.00 93.25 103 ARG A N 1
ATOM 806 C CA . ARG A 1 103 ? 7.678 -10.027 -6.461 1.00 93.25 103 ARG A CA 1
ATOM 807 C C . ARG A 1 103 ? 9.166 -10.332 -6.612 1.00 93.25 103 ARG A C 1
ATOM 809 O O . ARG A 1 103 ? 9.560 -11.478 -6.412 1.00 93.25 103 ARG A O 1
ATOM 816 N N . VAL A 1 104 ? 9.992 -9.338 -6.941 1.00 90.50 104 VAL A N 1
ATOM 817 C CA . VAL A 1 104 ? 11.457 -9.483 -6.978 1.00 90.50 104 VAL A CA 1
ATOM 818 C C . VAL A 1 104 ? 11.994 -9.756 -5.573 1.00 90.50 104 VAL A C 1
ATOM 820 O O . VAL A 1 104 ? 12.789 -10.676 -5.399 1.00 90.50 104 VAL A O 1
ATOM 823 N N . ALA A 1 105 ? 11.511 -9.027 -4.565 1.00 91.00 105 ALA A N 1
ATOM 824 C CA . ALA A 1 105 ? 11.886 -9.222 -3.167 1.00 91.00 105 ALA A CA 1
ATOM 825 C C . ALA A 1 105 ? 11.417 -10.570 -2.587 1.00 91.00 105 ALA A C 1
ATOM 827 O O . ALA A 1 105 ? 12.011 -11.062 -1.631 1.00 91.00 105 ALA A O 1
ATOM 828 N N . LEU A 1 106 ? 10.346 -11.158 -3.133 1.00 88.19 106 LEU A N 1
ATOM 829 C CA . LEU A 1 106 ? 9.862 -12.501 -2.786 1.00 88.19 106 LEU A CA 1
ATOM 830 C C . LEU A 1 106 ? 10.590 -13.630 -3.534 1.00 88.19 106 LEU A C 1
ATOM 832 O O . LEU A 1 106 ? 10.392 -14.797 -3.203 1.00 88.19 106 LEU A O 1
ATOM 836 N N . GLY A 1 107 ? 11.379 -13.307 -4.563 1.00 79.56 107 GLY A N 1
ATOM 837 C CA . GLY A 1 107 ? 12.073 -14.289 -5.389 1.00 79.56 107 GLY A CA 1
ATOM 838 C C . GLY A 1 107 ? 13.102 -15.119 -4.613 1.00 79.56 107 GLY A C 1
ATOM 839 O O . GLY A 1 107 ? 13.754 -14.644 -3.690 1.00 79.56 107 GLY A O 1
ATOM 840 N N . ASP A 1 108 ? 13.281 -16.369 -5.047 1.00 50.88 108 ASP A N 1
ATOM 841 C CA . ASP A 1 108 ? 14.108 -17.393 -4.380 1.00 50.88 108 ASP A CA 1
ATOM 842 C C . ASP A 1 108 ? 15.630 -17.158 -4.521 1.00 50.88 108 ASP A C 1
ATOM 844 O O . ASP A 1 108 ? 16.449 -17.806 -3.868 1.00 50.88 108 ASP A O 1
ATOM 848 N N . VAL A 1 109 ? 16.038 -16.233 -5.399 1.00 47.56 109 VAL A N 1
ATOM 849 C CA . VAL A 1 109 ? 17.445 -15.847 -5.547 1.00 47.56 109 VAL A CA 1
ATOM 850 C C . VAL A 1 109 ? 17.703 -14.697 -4.580 1.00 47.56 109 VAL A C 1
ATOM 852 O O . VAL A 1 109 ? 17.092 -13.644 -4.758 1.00 47.56 109 VAL A O 1
ATOM 855 N N . PRO A 1 110 ? 18.607 -14.845 -3.593 1.00 48.06 110 PRO A N 1
ATOM 856 C CA . PRO A 1 110 ? 18.928 -13.778 -2.658 1.00 48.06 110 PRO A CA 1
ATOM 857 C C . PRO A 1 110 ? 19.633 -12.651 -3.415 1.00 48.06 110 PRO A C 1
ATOM 859 O O . PRO A 1 110 ? 20.861 -12.602 -3.511 1.00 48.06 110 PRO A O 1
ATOM 862 N N . ALA A 1 111 ? 18.850 -11.738 -3.982 1.00 53.34 111 ALA A N 1
ATOM 863 C CA . ALA A 1 111 ? 19.337 -10.412 -4.277 1.00 53.34 111 ALA A CA 1
ATOM 864 C C . ALA A 1 111 ? 19.708 -9.781 -2.923 1.00 53.34 111 ALA A C 1
ATOM 866 O O . ALA A 1 111 ? 18.971 -9.949 -1.947 1.00 53.34 111 ALA A O 1
ATOM 867 N N . PRO A 1 112 ? 20.867 -9.113 -2.811 1.00 53.38 112 PRO A N 1
ATOM 868 C CA . PRO A 1 112 ? 21.232 -8.409 -1.585 1.00 53.38 112 PRO A CA 1
ATOM 869 C C . PRO A 1 112 ? 20.078 -7.482 -1.162 1.00 53.38 112 PRO A C 1
ATOM 871 O O . PRO A 1 112 ? 19.371 -6.979 -2.032 1.00 53.38 112 PRO A O 1
ATOM 874 N N . GLY A 1 113 ? 19.891 -7.276 0.150 1.00 61.41 113 GLY A N 1
ATOM 875 C CA . GLY A 1 113 ? 18.695 -6.681 0.788 1.00 61.41 113 GLY A CA 1
ATOM 876 C C . GLY A 1 113 ? 18.113 -5.387 0.191 1.00 61.41 113 GLY A C 1
ATOM 877 O O . GLY A 1 113 ? 16.971 -5.062 0.483 1.00 61.41 113 GLY A O 1
ATOM 878 N N . PHE A 1 114 ? 18.830 -4.727 -0.719 1.00 63.22 114 PHE A N 1
ATOM 879 C CA . PHE A 1 114 ? 18.341 -3.664 -1.597 1.00 63.22 114 PHE A CA 1
ATOM 880 C C . PHE A 1 114 ? 16.987 -3.962 -2.252 1.00 63.22 114 PHE A C 1
ATOM 882 O O . PHE A 1 114 ? 16.159 -3.065 -2.322 1.00 63.22 114 PHE A O 1
ATOM 889 N N . ALA A 1 115 ? 16.728 -5.200 -2.693 1.00 78.50 115 ALA A N 1
ATOM 890 C CA . ALA A 1 115 ? 15.448 -5.529 -3.329 1.00 78.50 115 ALA A CA 1
ATOM 891 C C . ALA A 1 115 ? 14.256 -5.430 -2.357 1.00 78.50 115 ALA A C 1
ATOM 893 O O . ALA A 1 115 ? 13.169 -5.025 -2.759 1.00 78.50 115 ALA A O 1
ATOM 894 N N . ALA A 1 116 ? 14.454 -5.790 -1.084 1.00 85.56 116 ALA A N 1
ATOM 895 C CA . ALA A 1 116 ? 13.413 -5.684 -0.066 1.00 85.56 116 ALA A CA 1
ATOM 896 C C . ALA A 1 116 ? 13.179 -4.222 0.337 1.00 85.56 116 ALA A C 1
ATOM 898 O O . ALA A 1 116 ? 12.033 -3.784 0.347 1.00 85.56 116 ALA A O 1
ATOM 899 N N . ASP A 1 117 ? 14.255 -3.462 0.563 1.00 89.69 117 ASP A N 1
ATOM 900 C CA . ASP A 1 117 ? 14.170 -2.038 0.907 1.00 89.69 117 ASP A CA 1
ATOM 901 C C . ASP A 1 117 ? 13.499 -1.221 -0.215 1.00 89.69 117 ASP A C 1
ATOM 903 O O . ASP A 1 117 ? 12.687 -0.335 0.049 1.00 89.69 117 ASP A O 1
ATOM 907 N N . GLU A 1 118 ? 13.806 -1.527 -1.480 1.00 92.06 118 GLU A N 1
ATOM 908 C CA . GLU A 1 118 ? 13.197 -0.875 -2.644 1.00 92.06 118 GLU A CA 1
ATOM 909 C C . GLU A 1 118 ? 11.706 -1.226 -2.775 1.00 92.06 118 GLU A C 1
ATOM 911 O O . GLU A 1 118 ? 10.887 -0.349 -3.053 1.00 92.06 118 GLU A O 1
ATOM 916 N N . ALA A 1 119 ? 11.333 -2.482 -2.500 1.00 93.56 119 ALA A N 1
ATOM 917 C CA . ALA A 1 119 ? 9.934 -2.901 -2.455 1.00 93.56 119 ALA A CA 1
ATOM 918 C C . ALA A 1 119 ? 9.152 -2.200 -1.333 1.00 93.56 119 ALA A C 1
ATOM 920 O O . ALA A 1 119 ? 8.031 -1.749 -1.567 1.00 93.56 119 ALA A O 1
ATOM 921 N N . ASP A 1 120 ? 9.738 -2.071 -0.141 1.00 94.31 120 ASP A N 1
ATOM 922 C CA . ASP A 1 120 ? 9.123 -1.360 0.983 1.00 94.31 120 ASP A CA 1
ATOM 923 C C . ASP A 1 120 ? 8.953 0.132 0.668 1.00 94.31 120 ASP A C 1
ATOM 925 O O . ASP A 1 120 ? 7.872 0.689 0.865 1.00 94.31 120 ASP A O 1
ATOM 929 N N . ALA A 1 121 ? 9.980 0.778 0.108 1.00 95.56 121 ALA A N 1
ATOM 930 C CA . ALA A 1 121 ? 9.910 2.183 -0.287 1.00 95.56 121 ALA A CA 1
ATOM 931 C C . ALA A 1 121 ? 8.832 2.428 -1.355 1.00 95.56 121 ALA A C 1
ATOM 933 O O . ALA A 1 121 ? 8.031 3.354 -1.222 1.00 95.56 121 ALA A O 1
ATOM 934 N N . ALA A 1 122 ? 8.765 1.584 -2.389 1.00 96.00 122 ALA A N 1
ATOM 935 C CA . ALA A 1 122 ? 7.741 1.685 -3.426 1.00 96.00 122 ALA A CA 1
ATOM 936 C C . ALA A 1 122 ? 6.326 1.450 -2.870 1.00 96.00 122 ALA A C 1
ATOM 938 O O . ALA A 1 122 ? 5.383 2.143 -3.256 1.00 96.00 122 ALA A O 1
ATOM 939 N N . ALA A 1 123 ? 6.173 0.517 -1.929 1.00 96.81 123 ALA A N 1
ATOM 940 C CA . ALA A 1 123 ? 4.899 0.247 -1.277 1.00 96.81 123 ALA A CA 1
ATOM 941 C C . ALA A 1 123 ? 4.427 1.416 -0.393 1.00 96.81 123 ALA A C 1
ATOM 943 O O . ALA A 1 123 ? 3.250 1.779 -0.426 1.00 96.81 123 ALA A O 1
ATOM 944 N N . VAL A 1 124 ? 5.340 2.051 0.349 1.00 96.06 124 VAL A N 1
ATOM 945 C CA . VAL A 1 124 ? 5.042 3.264 1.131 1.00 96.06 124 VAL A CA 1
ATOM 946 C C . VAL A 1 124 ? 4.667 4.42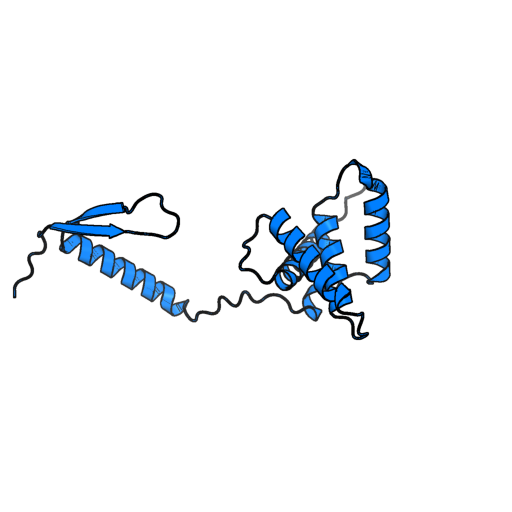9 0.218 1.00 96.06 124 VAL A C 1
ATOM 948 O O . VAL A 1 124 ? 3.700 5.131 0.500 1.00 96.06 124 VAL A O 1
ATOM 951 N N . MET A 1 125 ? 5.370 4.606 -0.905 1.00 95.75 125 MET A N 1
ATOM 952 C CA . MET A 1 125 ? 5.025 5.633 -1.894 1.00 95.75 125 MET A CA 1
ATOM 953 C C . MET A 1 125 ? 3.598 5.462 -2.426 1.00 95.75 125 MET A C 1
ATOM 955 O O . MET A 1 125 ? 2.888 6.454 -2.574 1.00 95.75 125 MET A O 1
ATOM 959 N N . LEU A 1 126 ? 3.157 4.225 -2.678 1.00 96.31 126 LEU A N 1
ATOM 960 C CA . LEU A 1 126 ? 1.779 3.953 -3.090 1.00 96.31 126 LEU A CA 1
ATOM 961 C C . LEU A 1 126 ? 0.771 4.270 -1.973 1.00 96.31 126 LEU A C 1
ATOM 963 O O . LEU A 1 126 ? -0.247 4.898 -2.247 1.00 96.31 126 LEU A O 1
ATOM 967 N N . LEU A 1 127 ? 1.052 3.882 -0.722 1.00 95.06 127 LEU A N 1
ATOM 968 C CA . LEU A 1 127 ? 0.200 4.231 0.425 1.00 95.06 127 LEU A CA 1
ATOM 969 C C . LEU A 1 127 ? 0.025 5.748 0.564 1.00 95.06 127 LEU A C 1
ATOM 971 O O . LEU A 1 127 ? -1.096 6.223 0.746 1.00 95.06 127 LEU A O 1
ATOM 975 N N . ASP A 1 128 ? 1.125 6.500 0.475 1.00 95.38 128 ASP A N 1
ATOM 976 C CA . ASP A 1 128 ? 1.109 7.961 0.562 1.00 95.38 128 ASP A CA 1
ATOM 977 C C . ASP A 1 128 ? 0.355 8.580 -0.630 1.00 95.38 128 ASP A C 1
ATOM 979 O O . ASP A 1 128 ? -0.435 9.507 -0.435 1.00 95.38 128 ASP A O 1
ATOM 983 N N . LEU A 1 129 ? 0.544 8.051 -1.848 1.00 95.06 129 LEU A N 1
ATOM 984 C CA . LEU A 1 129 ? -0.192 8.474 -3.047 1.00 95.06 129 LEU A CA 1
ATOM 985 C C . LEU A 1 129 ? -1.706 8.276 -2.883 1.00 95.06 129 LEU A C 1
ATOM 987 O O . LEU A 1 129 ? -2.489 9.149 -3.261 1.00 95.06 129 LEU A O 1
ATOM 991 N N . ASP A 1 130 ? -2.104 7.162 -2.273 1.00 95.25 130 ASP A N 1
A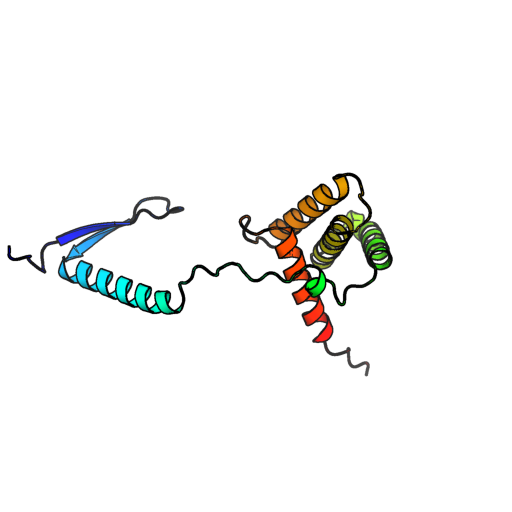TOM 992 C CA . ASP A 1 130 ? -3.501 6.796 -2.033 1.00 95.25 130 ASP A CA 1
ATOM 993 C C . ASP A 1 130 ? -4.094 7.432 -0.773 1.00 95.25 130 ASP A C 1
ATOM 995 O O . ASP A 1 130 ? -5.287 7.275 -0.506 1.00 95.25 130 ASP A O 1
ATOM 999 N N . GLN A 1 131 ? -3.276 8.150 0.003 1.00 94.69 131 GLN A N 1
ATOM 1000 C CA . GLN A 1 131 ? -3.637 8.705 1.310 1.00 94.69 131 GLN A CA 1
ATOM 1001 C C . GLN A 1 131 ? -4.226 7.636 2.251 1.00 94.69 131 GLN A C 1
ATOM 1003 O O . GLN A 1 131 ? -5.139 7.900 3.037 1.00 94.69 131 GLN A O 1
ATOM 1008 N N . ALA A 1 132 ? -3.714 6.409 2.151 1.00 90.38 132 ALA A N 1
ATOM 1009 C CA . ALA A 1 132 ? -4.129 5.279 2.966 1.00 90.38 132 ALA A CA 1
ATOM 1010 C C . ALA A 1 132 ? -3.504 5.333 4.372 1.00 90.38 132 ALA A C 1
ATOM 1012 O O . ALA A 1 132 ? -2.561 6.083 4.635 1.00 90.38 132 ALA A O 1
ATOM 1013 N N . SER A 1 133 ? -4.036 4.532 5.303 1.00 88.38 133 SER A N 1
ATOM 1014 C CA . SER A 1 133 ? -3.500 4.482 6.667 1.00 88.38 133 SER A CA 1
ATOM 1015 C C . SER A 1 133 ? -2.044 4.014 6.673 1.00 88.38 133 SER A C 1
ATOM 1017 O O . SER A 1 133 ? -1.709 2.989 6.080 1.00 88.38 133 SER A O 1
ATOM 1019 N N . ARG A 1 134 ? -1.194 4.727 7.418 1.00 82.12 134 ARG A N 1
ATOM 1020 C CA . ARG A 1 134 ? 0.209 4.345 7.647 1.00 82.12 134 ARG A CA 1
ATOM 1021 C C . ARG A 1 134 ? 0.376 3.167 8.604 1.00 82.12 134 ARG A C 1
ATOM 1023 O O . ARG A 1 134 ? 1.481 2.654 8.729 1.00 82.12 134 ARG A O 1
ATOM 1030 N N . ASP A 1 135 ? -0.707 2.734 9.244 1.00 87.25 135 ASP A N 1
ATOM 1031 C CA . ASP A 1 135 ? -0.714 1.554 10.113 1.00 87.25 135 ASP A CA 1
ATOM 1032 C C . ASP A 1 135 ? -0.839 0.238 9.319 1.00 87.25 135 ASP A C 1
ATOM 1034 O O . ASP A 1 135 ? -0.762 -0.847 9.896 1.00 87.25 135 ASP A O 1
ATOM 1038 N N . TYR A 1 136 ? -1.054 0.305 7.999 1.00 88.19 136 TYR A N 1
ATOM 1039 C CA . TYR A 1 136 ? -1.081 -0.876 7.139 1.00 88.19 136 TYR A CA 1
ATOM 1040 C C . TYR A 1 136 ? 0.320 -1.426 6.875 1.00 88.19 136 TYR A C 1
ATOM 1042 O O . TYR A 1 136 ? 1.280 -0.673 6.745 1.00 88.19 136 TYR A O 1
ATOM 1050 N N . ASP A 1 137 ? 0.415 -2.751 6.715 1.00 91.44 137 ASP A N 1
ATOM 1051 C CA . ASP A 1 137 ? 1.590 -3.368 6.098 1.00 91.44 137 ASP A CA 1
ATOM 1052 C C . ASP A 1 137 ? 1.657 -2.904 4.629 1.00 91.44 137 ASP A C 1
ATOM 1054 O O . ASP A 1 137 ? 0.744 -3.220 3.853 1.00 91.44 137 ASP A O 1
ATOM 1058 N N . PRO A 1 138 ? 2.697 -2.148 4.224 1.00 94.06 138 PRO A N 1
ATOM 1059 C CA . PRO A 1 138 ? 2.743 -1.550 2.893 1.00 94.06 138 PRO A CA 1
ATOM 1060 C C . PRO A 1 138 ? 2.713 -2.587 1.772 1.00 94.06 138 PRO A C 1
ATOM 1062 O O . PRO A 1 138 ? 2.014 -2.419 0.772 1.00 94.06 138 PRO A O 1
ATOM 1065 N N . ARG A 1 139 ? 3.436 -3.698 1.929 1.00 94.56 139 ARG A N 1
ATOM 1066 C CA . ARG A 1 139 ? 3.523 -4.734 0.892 1.00 94.56 139 ARG A CA 1
ATOM 1067 C C . ARG A 1 139 ? 2.229 -5.538 0.808 1.00 94.56 139 ARG A C 1
ATOM 1069 O O . ARG A 1 139 ? 1.803 -5.907 -0.285 1.00 94.56 139 ARG A O 1
ATOM 1076 N N . ALA A 1 140 ? 1.562 -5.773 1.935 1.00 94.62 140 ALA A N 1
ATOM 1077 C CA . ALA A 1 140 ? 0.230 -6.366 1.959 1.00 94.62 140 ALA A CA 1
ATOM 1078 C C . ALA A 1 140 ? -0.810 -5.454 1.286 1.00 94.62 140 ALA A C 1
ATOM 1080 O O . ALA A 1 140 ? -1.660 -5.944 0.535 1.00 94.62 140 ALA A O 1
ATOM 1081 N N . TYR A 1 141 ? -0.696 -4.137 1.484 1.00 95.44 141 TYR A N 1
ATOM 1082 C CA . TYR A 1 141 ? -1.524 -3.146 0.803 1.00 95.44 141 TYR A CA 1
ATOM 1083 C C . TYR A 1 141 ? -1.345 -3.196 -0.718 1.00 95.44 141 TYR A C 1
ATOM 1085 O O . TYR A 1 141 ? -2.336 -3.347 -1.435 1.00 95.44 141 TYR A O 1
ATOM 1093 N N . VAL A 1 142 ? -0.098 -3.179 -1.212 1.00 96.81 142 VAL A N 1
ATOM 1094 C CA . VAL A 1 142 ? 0.211 -3.326 -2.649 1.00 96.81 142 VAL A CA 1
ATOM 1095 C C . VAL A 1 142 ? -0.458 -4.572 -3.230 1.00 96.81 142 VAL A C 1
ATOM 1097 O O . VAL A 1 142 ? -1.145 -4.483 -4.246 1.00 96.81 142 VAL A O 1
ATOM 1100 N N . ARG A 1 143 ? -0.327 -5.725 -2.564 1.00 96.56 143 ARG A N 1
ATOM 1101 C CA . ARG A 1 143 ? -0.916 -6.997 -3.021 1.00 96.56 143 ARG A CA 1
ATOM 1102 C C . ARG A 1 143 ? -2.435 -6.932 -3.143 1.00 96.56 143 ARG A C 1
ATOM 1104 O O . ARG A 1 143 ? -2.985 -7.417 -4.129 1.00 96.56 143 ARG A O 1
ATOM 1111 N N . GLN A 1 144 ? -3.124 -6.329 -2.172 1.00 95.56 144 GLN A N 1
ATOM 1112 C CA . GLN A 1 144 ? -4.575 -6.143 -2.264 1.00 95.56 144 GLN A CA 1
ATOM 1113 C C . GLN A 1 144 ? -4.950 -5.205 -3.406 1.00 95.56 144 GLN A C 1
ATOM 1115 O O . GLN A 1 144 ? -5.835 -5.540 -4.189 1.00 95.56 144 GLN A O 1
ATOM 1120 N N . GLN A 1 145 ? -4.304 -4.043 -3.507 1.00 96.06 145 GLN A N 1
ATOM 1121 C CA . GLN A 1 145 ? -4.628 -3.072 -4.551 1.00 96.06 145 GLN A CA 1
ATOM 1122 C C . GLN A 1 145 ? -4.364 -3.637 -5.949 1.00 96.06 145 GLN A C 1
ATOM 1124 O O . GLN A 1 145 ? -5.151 -3.399 -6.862 1.00 96.06 145 GLN A O 1
ATOM 1129 N N . TYR A 1 146 ? -3.309 -4.437 -6.107 1.00 96.00 146 TYR A N 1
ATOM 1130 C CA . TYR A 1 146 ? -2.990 -5.094 -7.370 1.00 96.00 146 TYR A CA 1
ATOM 1131 C C . TYR A 1 146 ? -4.040 -6.146 -7.743 1.00 96.00 146 TYR A C 1
ATOM 1133 O O . TYR A 1 146 ? -4.502 -6.166 -8.882 1.00 96.00 146 TYR A O 1
ATOM 1141 N N . ALA A 1 147 ? -4.477 -6.967 -6.781 1.00 94.62 147 ALA A N 1
ATOM 1142 C CA . ALA A 1 147 ? -5.548 -7.938 -7.002 1.00 94.62 147 ALA A CA 1
ATOM 1143 C C . ALA A 1 147 ? -6.866 -7.254 -7.415 1.00 94.62 147 ALA A C 1
ATOM 1145 O O . ALA A 1 147 ? -7.492 -7.659 -8.389 1.00 94.62 147 ALA A O 1
ATOM 1146 N N . LEU A 1 148 ? -7.244 -6.166 -6.733 1.00 94.00 148 LEU A N 1
ATOM 1147 C CA . LEU A 1 148 ? -8.439 -5.389 -7.077 1.00 94.00 148 LEU A CA 1
ATOM 1148 C C . LEU A 1 148 ? -8.342 -4.749 -8.468 1.00 94.00 148 LEU A C 1
ATOM 1150 O O . LEU A 1 148 ? -9.331 -4.712 -9.196 1.00 94.00 148 LEU A O 1
ATOM 1154 N N . TRP A 1 149 ? -7.164 -4.244 -8.843 1.00 94.56 149 TRP A N 1
ATOM 1155 C CA . TRP A 1 149 ? -6.931 -3.687 -10.175 1.00 94.56 149 TRP A CA 1
ATOM 1156 C C . TRP A 1 149 ? -7.071 -4.757 -11.264 1.00 94.56 149 TRP A C 1
ATOM 1158 O O . TRP A 1 149 ? -7.739 -4.507 -12.263 1.00 94.56 149 TRP A O 1
ATOM 1168 N N . LEU A 1 150 ? -6.528 -5.963 -11.059 1.00 91.56 150 LEU A N 1
ATOM 1169 C CA . LEU A 1 150 ? -6.703 -7.074 -12.002 1.00 91.56 150 LEU A CA 1
ATOM 1170 C C . LEU A 1 150 ? -8.182 -7.436 -12.199 1.00 91.56 150 LEU A C 1
ATOM 1172 O O . LEU A 1 150 ? -8.623 -7.573 -13.340 1.00 91.56 150 LEU A O 1
ATOM 1176 N N . ASP A 1 151 ? -8.954 -7.517 -11.113 1.00 88.75 151 ASP A N 1
ATOM 1177 C CA . ASP A 1 151 ? -10.393 -7.794 -11.190 1.00 88.75 151 ASP A CA 1
ATOM 1178 C C . ASP A 1 151 ? -11.136 -6.706 -11.990 1.00 88.75 151 ASP A C 1
ATOM 1180 O O . ASP A 1 151 ? -12.008 -7.001 -12.806 1.00 88.75 151 ASP A O 1
ATOM 1184 N N . GLN A 1 152 ? -10.772 -5.430 -11.814 1.00 88.38 152 GLN A N 1
ATOM 1185 C CA . GLN A 1 152 ? -11.365 -4.315 -12.567 1.00 88.38 152 GLN A CA 1
ATOM 1186 C C . GLN A 1 152 ? -11.042 -4.360 -14.069 1.00 88.38 152 GLN A C 1
ATOM 1188 O O . GLN A 1 152 ? -11.876 -3.962 -14.891 1.00 88.38 152 GLN A O 1
ATOM 1193 N N . GLN A 1 153 ? -9.857 -4.853 -14.435 1.00 79.44 153 GLN A N 1
ATOM 1194 C CA . GLN A 1 153 ? -9.469 -5.022 -15.836 1.00 79.44 153 GLN A CA 1
ATOM 1195 C C . GLN A 1 153 ? -10.256 -6.152 -16.514 1.00 79.44 153 GLN A C 1
ATOM 1197 O O . GLN A 1 153 ? -10.632 -6.007 -17.675 1.00 79.44 153 GLN A O 1
ATOM 1202 N N . ASP A 1 154 ? -10.569 -7.236 -15.796 1.00 69.62 154 ASP A N 1
ATOM 1203 C CA . ASP A 1 154 ? -11.365 -8.357 -16.326 1.00 69.62 154 ASP A CA 1
ATOM 1204 C C . ASP A 1 154 ? -12.855 -7.992 -16.497 1.00 69.62 154 ASP A C 1
ATOM 1206 O O . ASP A 1 154 ? -13.542 -8.464 -17.402 1.00 69.62 154 ASP A O 1
ATOM 1210 N N . ILE A 1 155 ? -13.363 -7.079 -15.660 1.00 64.38 155 ILE A N 1
ATOM 1211 C CA . ILE A 1 155 ? -14.758 -6.606 -15.710 1.00 64.38 155 ILE A CA 1
ATOM 1212 C C . ILE A 1 155 ? -14.977 -5.554 -16.814 1.00 64.38 155 ILE A C 1
ATOM 1214 O O . ILE A 1 155 ? -16.119 -5.308 -17.211 1.00 64.38 155 ILE A O 1
ATOM 1218 N N . SER A 1 156 ? -13.917 -4.935 -17.342 1.00 47.31 156 SER A N 1
ATOM 1219 C CA . SER A 1 156 ? -14.037 -3.919 -18.392 1.00 47.31 156 SER A CA 1
ATOM 1220 C C . SER A 1 156 ? -14.487 -4.555 -19.721 1.00 47.31 156 SER A C 1
ATOM 1222 O O . SER A 1 156 ? -13.724 -5.304 -20.334 1.00 47.31 156 SER A O 1
ATOM 1224 N N . PRO A 1 157 ? -15.715 -4.280 -20.216 1.00 45.28 157 PRO A N 1
ATOM 1225 C CA . PRO A 1 157 ? -16.181 -4.858 -21.469 1.00 45.28 157 PRO A CA 1
ATOM 1226 C C . PRO A 1 157 ? -15.330 -4.323 -22.623 1.00 45.28 157 PRO A C 1
ATOM 1228 O O . PRO A 1 157 ? -15.129 -3.112 -22.744 1.00 45.28 157 PRO A O 1
ATOM 1231 N N . ALA A 1 158 ? -14.858 -5.228 -23.485 1.00 43.03 158 ALA A N 1
ATOM 1232 C CA . ALA A 1 158 ? -14.131 -4.879 -24.700 1.00 43.03 158 ALA A CA 1
ATOM 1233 C C . ALA A 1 158 ? -14.853 -3.736 -25.445 1.00 43.03 158 ALA A C 1
ATOM 1235 O O . ALA A 1 158 ? -16.072 -3.830 -25.654 1.00 43.03 158 ALA A O 1
ATOM 1236 N N . PRO A 1 159 ? -14.150 -2.659 -25.851 1.00 41.56 159 PRO A N 1
ATOM 1237 C CA . PRO A 1 159 ? -14.777 -1.588 -26.604 1.00 41.56 159 PRO A CA 1
ATOM 1238 C C . PRO A 1 159 ? -15.386 -2.187 -27.870 1.00 41.56 159 PRO A C 1
ATOM 1240 O O . PRO A 1 159 ? -14.705 -2.807 -28.689 1.00 41.56 159 PRO A O 1
ATOM 1243 N N . SER A 1 160 ? -16.703 -2.035 -28.001 1.00 43.62 160 SER A N 1
ATOM 1244 C CA . SER A 1 160 ? -17.437 -2.411 -29.202 1.00 43.62 160 SER A CA 1
ATOM 1245 C C . SER A 1 160 ? -16.961 -1.514 -30.341 1.00 43.62 160 SER A C 1
ATOM 1247 O O . SER A 1 160 ? -17.444 -0.396 -30.504 1.00 43.62 160 SER A O 1
ATOM 1249 N N . HIS A 1 161 ? -15.979 -1.984 -31.106 1.00 40.91 161 HIS A N 1
ATOM 1250 C CA . HIS A 1 161 ? -15.625 -1.380 -32.382 1.00 40.91 161 HIS A CA 1
ATOM 1251 C C . HIS A 1 161 ? -16.829 -1.535 -33.324 1.00 40.91 161 HIS A C 1
ATOM 1253 O O . HIS A 1 161 ? -17.150 -2.647 -33.744 1.00 40.91 161 HIS A O 1
ATOM 1259 N N . SER A 1 162 ? -17.529 -0.423 -33.571 1.00 46.59 162 SER A N 1
ATOM 1260 C CA . SER A 1 162 ? -18.498 -0.267 -34.667 1.00 46.59 162 SER A CA 1
ATOM 1261 C C . SER A 1 162 ? -17.795 0.146 -35.951 1.00 46.59 162 SER A C 1
ATOM 1263 O O . SER A 1 162 ? -16.787 0.883 -35.845 1.00 46.59 162 SER A O 1
#

Sequence (162 aa):
MTINPNEIVTVELDCAGWYEPYAIDITRMQLGEILLKLDDMAASTDEQATPDHAQKWPSPDVAYAAAPSISSESDWATRTANEWADEGLDREWYLRHAAVLDRVALGDVPAPGFAADEADAAAVMLLDLDQASRDYDPRAYVRQQYALWLDQQDISPAPSHS

Secondary structure (DSSP, 8-state):
----TT-EEEEEE--TT-SS-EEEEEEHHHHHHHHHHHHHHHHHHHTS-S------PPPHHHHTTTPPPHHHHHHHHHHHHHHTTTT---HHHHHHHHHHHHHHHTSSS---THHHHHHHHHHHHHHHHTT--TTS-HHHHHHHHHHHHHHHHHHS------

pLDDT: mean 82.5, std 16.81, range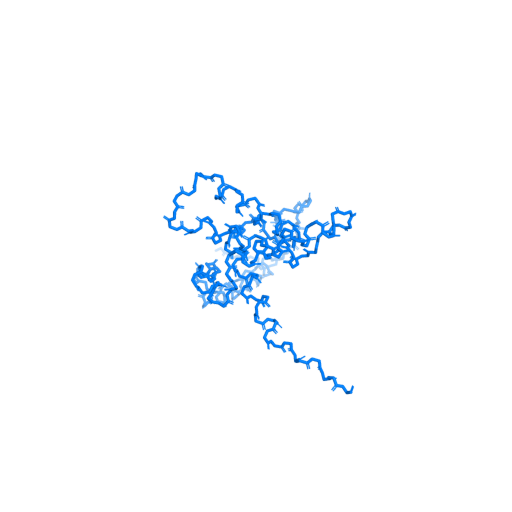 [40.91, 97.5]

Radius of gyration: 25.33 Å; chains: 1; bounding box: 53×38×84 Å